Protein AF-A0AAW8NHH3-F1 (afdb_monomer)

Radius of gyration: 19.96 Å; Cα contacts (8 Å, |Δi|>4): 128; chains: 1; bounding box: 57×42×46 Å

pLDDT: mean 80.25, std 12.27, range [43.03, 93.19]

Mean predicted aligned error: 12.23 Å

Sequence (163 aa):
MEELDELEPAIERELQDLIQDQGLTPSRVEKYAPKLWRAYPQQTSRGLCDVVRAAIEDLPDDKYTRSLKFALNIGNMPRHSGLTDRRAFFNAAEGANVSEDTIRRWERRAMLPLARALVRRAAQPPAVISAHVESVDERIERLNTLIQKAAAELEELKRLSQS

Foldseek 3Di:
DVVLVVLLVQQLQLLVVQLVVQAQDLVSCVVRPVSLCVLPVPAHSVRSSVLLLVLLVPDDPDLLSVLQCLSRVHDPHPRDDDPVVSQVVVCVVVVDNDDPVNSVVSPSVVSSSSSVSSSVVSPDPPPDPPPCPCPPVNVVVVVVVVVVVVVVVVVVVVVVVVD

Secondary structure (DSSP, 8-state):
-HHHHHHHHHHHHHHHHHHHTTS--HHHHHHH-HHHHHH-TT--HHHHHHHHHHHHHTS--SHHHHHHHHHHT-SSPPPPS-HHHHHHHHHHHHSS---HHHHHHHHHHHHHHHHHHHHHHHTS-----------HHHHHHHHHHHHHHHHHHHHHHHHHTT-

Structure (mmCIF, N/CA/C/O backbone):
data_AF-A0AAW8NHH3-F1
#
_entry.id   AF-A0AAW8NHH3-F1
#
loop_
_atom_site.group_PDB
_atom_site.id
_atom_site.type_symbol
_atom_site.label_atom_id
_atom_site.label_alt_id
_atom_site.label_comp_id
_atom_site.label_asym_id
_atom_site.label_entity_id
_atom_site.label_seq_id
_atom_site.pdbx_PDB_ins_code
_atom_site.Cartn_x
_atom_site.Cartn_y
_atom_site.Cartn_z
_atom_site.occupancy
_atom_site.B_iso_or_equiv
_atom_site.auth_seq_id
_atom_site.auth_comp_id
_atom_site.auth_asym_id
_atom_site.auth_atom_id
_atom_site.pdbx_PDB_model_num
ATOM 1 N N . MET A 1 1 ? -25.376 7.450 -2.947 1.00 47.91 1 MET A N 1
ATOM 2 C CA . MET A 1 1 ? -24.388 6.951 -3.930 1.00 47.91 1 MET A CA 1
ATOM 3 C C . MET A 1 1 ? -23.443 8.070 -4.381 1.00 47.91 1 MET A C 1
ATOM 5 O O . MET A 1 1 ? -22.295 7.758 -4.639 1.00 47.91 1 MET A O 1
ATOM 9 N N . GLU A 1 2 ? -23.866 9.346 -4.351 1.00 51.19 2 GLU A N 1
ATOM 10 C CA . GLU A 1 2 ? -23.046 10.530 -4.705 1.00 51.19 2 GLU A CA 1
ATOM 11 C C . GLU A 1 2 ? -21.779 10.769 -3.855 1.00 51.19 2 GLU A C 1
ATOM 13 O O . GLU A 1 2 ? -20.821 11.331 -4.366 1.00 51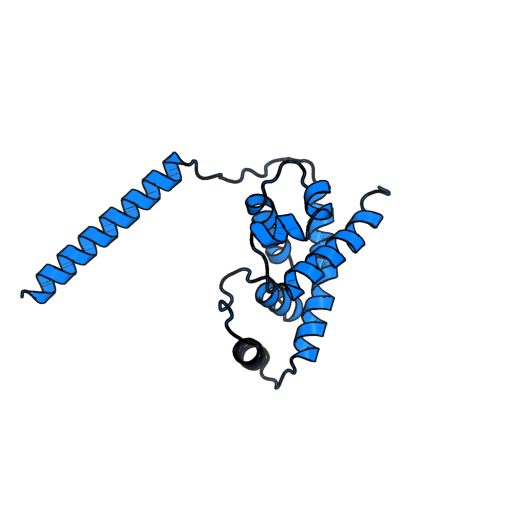.19 2 GLU A O 1
ATOM 18 N N . GLU A 1 3 ? -21.697 10.307 -2.600 1.00 58.16 3 GLU A N 1
ATOM 19 C CA . GLU A 1 3 ? -20.485 10.533 -1.784 1.00 58.16 3 GLU A CA 1
ATOM 20 C C . GLU A 1 3 ? -19.277 9.656 -2.177 1.00 58.16 3 GLU A C 1
ATOM 22 O O . GLU A 1 3 ? -18.149 10.003 -1.837 1.00 58.16 3 GLU A O 1
ATOM 27 N N . LEU A 1 4 ? -19.475 8.529 -2.879 1.00 57.66 4 LEU A N 1
ATOM 28 C CA . LEU A 1 4 ? -18.380 7.607 -3.237 1.00 57.66 4 LEU A CA 1
ATOM 29 C C . LEU A 1 4 ? -17.586 8.097 -4.458 1.00 57.66 4 LEU A C 1
ATOM 31 O O . LEU A 1 4 ? -16.362 7.950 -4.484 1.00 57.66 4 LEU A O 1
ATOM 35 N N . ASP A 1 5 ? -18.267 8.731 -5.416 1.00 64.56 5 ASP A N 1
ATOM 36 C CA . ASP A 1 5 ? -17.661 9.251 -6.650 1.00 64.56 5 ASP A CA 1
ATOM 37 C C . ASP A 1 5 ? -16.741 10.455 -6.379 1.00 64.56 5 ASP A C 1
ATOM 39 O O . ASP A 1 5 ? -15.758 10.669 -7.089 1.00 64.56 5 ASP A O 1
ATOM 43 N N . GLU A 1 6 ? -16.998 11.211 -5.307 1.00 74.62 6 GLU A N 1
ATOM 44 C CA . GLU A 1 6 ? -16.119 12.297 -4.853 1.00 74.62 6 GLU A CA 1
ATOM 45 C C . GLU A 1 6 ? -14.944 11.800 -3.995 1.00 74.62 6 GLU A C 1
ATOM 47 O O . GLU A 1 6 ? -13.895 12.451 -3.923 1.00 74.62 6 GLU A O 1
ATOM 52 N N . LEU A 1 7 ? -15.099 10.646 -3.338 1.00 78.62 7 LEU A N 1
ATOM 53 C CA . LEU A 1 7 ? -14.106 10.099 -2.415 1.00 78.62 7 LEU A CA 1
ATOM 54 C C . LEU A 1 7 ? -12.938 9.430 -3.152 1.00 78.62 7 LEU A C 1
ATOM 56 O O . LEU A 1 7 ? -11.789 9.590 -2.743 1.00 78.62 7 LEU A O 1
ATOM 60 N N . GLU A 1 8 ? -13.217 8.714 -4.244 1.00 85.44 8 GLU A N 1
ATOM 61 C CA . GLU A 1 8 ? -12.216 8.027 -5.076 1.00 85.44 8 GLU A CA 1
ATOM 62 C C . GLU A 1 8 ? -11.082 8.954 -5.557 1.00 85.44 8 GLU A C 1
ATOM 64 O O . GLU A 1 8 ? -9.926 8.693 -5.205 1.00 85.44 8 GLU A O 1
ATOM 69 N N . PRO A 1 9 ? -11.354 10.068 -6.270 1.00 84.56 9 PRO A N 1
ATOM 70 C CA . PRO A 1 9 ? -10.303 10.966 -6.758 1.00 84.56 9 PRO A CA 1
ATOM 71 C C . PRO A 1 9 ? -9.598 11.742 -5.636 1.00 84.56 9 PRO A C 1
ATOM 73 O O . PRO A 1 9 ? -8.553 12.361 -5.860 1.00 84.56 9 PRO A O 1
ATOM 76 N N . ALA A 1 10 ? -10.180 11.787 -4.437 1.00 85.62 10 ALA A N 1
ATOM 77 C CA . ALA A 1 10 ? -9.548 12.387 -3.271 1.00 85.62 10 ALA A CA 1
ATOM 78 C C . ALA A 1 10 ? -8.570 11.400 -2.613 1.00 85.62 10 ALA A C 1
ATOM 80 O O . ALA A 1 10 ? -7.415 11.752 -2.394 1.00 85.62 10 ALA A O 1
ATOM 81 N N . ILE A 1 11 ? -8.994 10.150 -2.396 1.00 84.69 11 ILE A N 1
ATOM 82 C CA . ILE A 1 11 ? -8.142 9.069 -1.877 1.00 84.69 11 ILE A CA 1
ATOM 83 C C . ILE A 1 11 ? -6.979 8.781 -2.833 1.00 84.69 11 ILE A C 1
ATOM 85 O O . ILE A 1 11 ? -5.857 8.572 -2.381 1.00 84.69 11 ILE A O 1
ATOM 89 N N . GLU A 1 12 ? -7.208 8.811 -4.149 1.00 86.94 12 GLU A N 1
ATOM 90 C CA . GLU A 1 12 ? -6.141 8.646 -5.143 1.00 86.94 12 GLU A CA 1
ATOM 91 C C . GLU A 1 12 ? -5.028 9.695 -4.971 1.00 86.94 12 GLU A C 1
ATOM 93 O O . GLU A 1 12 ? -3.847 9.344 -4.954 1.00 86.94 12 GLU A O 1
ATOM 98 N N . ARG A 1 13 ? -5.398 10.969 -4.776 1.00 86.44 13 ARG A N 1
ATOM 99 C CA . ARG A 1 13 ? -4.442 12.063 -4.537 1.00 86.44 13 ARG A CA 1
ATOM 100 C C . ARG A 1 13 ? -3.670 11.882 -3.231 1.00 86.44 13 ARG A C 1
ATOM 102 O O . ARG A 1 13 ? -2.453 12.022 -3.225 1.00 86.44 13 ARG A O 1
ATOM 109 N N . GLU A 1 14 ? -4.346 11.495 -2.155 1.00 86.19 14 GLU A N 1
ATOM 110 C CA . GLU A 1 14 ? -3.703 11.236 -0.857 1.00 86.19 14 GLU A CA 1
ATOM 111 C C . GLU A 1 14 ? -2.704 10.069 -0.918 1.00 86.19 14 GLU A C 1
ATOM 113 O O . GLU A 1 14 ? -1.599 10.142 -0.376 1.00 86.19 14 GLU A O 1
ATOM 118 N N . LEU A 1 15 ? -3.051 8.995 -1.634 1.00 83.94 15 LEU A N 1
ATOM 119 C CA . LEU A 1 15 ? -2.137 7.877 -1.883 1.00 83.94 15 LEU A CA 1
ATOM 120 C C . LEU A 1 15 ? -0.921 8.307 -2.710 1.00 83.94 15 LEU A C 1
ATOM 122 O O . LEU A 1 15 ? 0.188 7.816 -2.481 1.00 83.94 15 LEU A O 1
ATOM 126 N N . GLN A 1 16 ? -1.109 9.230 -3.654 1.00 85.81 16 GLN A N 1
ATOM 127 C CA . GLN A 1 16 ? -0.015 9.789 -4.437 1.00 85.81 16 GLN A CA 1
ATOM 128 C C . GLN A 1 16 ? 0.955 10.598 -3.562 1.00 85.81 16 GLN A C 1
ATOM 130 O O . GLN A 1 16 ? 2.169 10.455 -3.729 1.00 85.81 16 GLN A O 1
ATOM 135 N N . ASP A 1 17 ? 0.447 11.393 -2.620 1.00 85.69 17 ASP A N 1
ATOM 136 C CA . ASP A 1 17 ? 1.271 12.154 -1.671 1.00 85.69 17 ASP A CA 1
ATOM 137 C C . ASP A 1 17 ? 2.070 11.214 -0.752 1.00 85.69 17 ASP A C 1
ATOM 139 O O . ASP A 1 17 ? 3.277 11.390 -0.569 1.00 85.69 17 ASP A O 1
ATOM 143 N N . LEU A 1 18 ? 1.451 10.126 -0.278 1.00 82.50 18 LEU A N 1
ATOM 144 C CA . LEU A 1 18 ? 2.132 9.092 0.514 1.00 82.50 18 LEU A CA 1
ATOM 145 C C . LEU A 1 18 ? 3.302 8.432 -0.233 1.00 82.50 18 LEU A C 1
ATOM 147 O O . LEU A 1 18 ? 4.325 8.112 0.374 1.00 82.50 18 LEU A O 1
ATOM 151 N N . ILE A 1 19 ? 3.178 8.227 -1.546 1.00 81.44 19 ILE A N 1
ATOM 152 C CA . ILE A 1 19 ? 4.262 7.681 -2.377 1.00 81.44 19 ILE A CA 1
ATOM 153 C C . ILE A 1 19 ? 5.395 8.696 -2.542 1.00 81.44 19 ILE A C 1
ATOM 155 O O . ILE A 1 19 ? 6.567 8.314 -2.487 1.00 81.44 19 ILE A O 1
ATOM 159 N N . GLN A 1 20 ? 5.071 9.980 -2.722 1.00 79.56 20 GLN A N 1
ATOM 160 C CA . GLN A 1 20 ? 6.079 11.041 -2.812 1.00 79.56 20 GLN A CA 1
ATOM 161 C C . GLN A 1 20 ? 6.885 11.154 -1.518 1.00 79.56 20 GLN A C 1
ATOM 163 O O . GLN A 1 20 ? 8.112 11.249 -1.568 1.00 79.56 20 GLN A O 1
ATOM 168 N N . ASP A 1 21 ? 6.218 11.009 -0.375 1.00 76.31 21 ASP A N 1
ATOM 169 C CA . ASP A 1 21 ? 6.857 10.979 0.936 1.00 76.31 21 ASP A CA 1
ATOM 170 C C . ASP A 1 21 ? 7.408 9.612 1.333 1.00 76.31 21 ASP A C 1
ATOM 172 O O . ASP A 1 21 ? 7.691 9.381 2.502 1.00 76.31 21 ASP A O 1
ATOM 176 N N . GLN A 1 22 ? 7.665 8.729 0.366 1.00 72.69 22 GLN A N 1
ATOM 177 C CA . GLN A 1 22 ? 8.424 7.487 0.544 1.00 72.69 22 GLN A CA 1
ATOM 178 C C . GLN A 1 22 ? 7.704 6.406 1.364 1.00 72.69 22 GLN A C 1
ATOM 180 O O . GLN A 1 22 ? 8.338 5.660 2.119 1.00 72.69 22 GLN A O 1
ATOM 185 N N . GLY A 1 23 ? 6.384 6.309 1.236 1.00 79.31 23 GLY A N 1
ATOM 186 C CA . GLY A 1 23 ? 5.630 5.107 1.579 1.00 79.31 23 GLY A CA 1
ATOM 187 C C . GLY A 1 23 ? 4.780 5.194 2.843 1.00 79.31 23 GLY A C 1
ATOM 188 O O . GLY A 1 23 ? 4.689 6.225 3.513 1.00 79.31 23 GLY A O 1
ATOM 189 N N . LEU A 1 24 ? 4.140 4.070 3.163 1.00 82.56 24 LEU A N 1
ATOM 190 C CA . LEU A 1 24 ? 3.032 3.977 4.107 1.00 82.56 24 LEU A CA 1
ATOM 191 C C . LEU A 1 24 ? 3.519 3.754 5.550 1.00 82.56 24 LEU A C 1
ATOM 193 O O . LEU A 1 24 ? 3.951 2.660 5.921 1.00 82.56 24 LEU A O 1
ATOM 197 N N . THR A 1 25 ? 3.410 4.782 6.394 1.00 81.31 25 THR A N 1
ATOM 198 C CA . THR A 1 25 ? 3.660 4.694 7.844 1.00 81.31 25 THR A CA 1
ATOM 199 C C . THR A 1 25 ? 2.548 5.395 8.628 1.00 81.31 25 THR A C 1
ATOM 201 O O . THR A 1 25 ? 1.955 6.335 8.099 1.00 81.31 25 THR A O 1
ATOM 204 N N . PRO A 1 26 ? 2.272 5.002 9.891 1.00 80.31 26 PRO A N 1
ATOM 205 C CA . PRO A 1 26 ? 1.214 5.626 10.690 1.00 80.31 26 PRO A CA 1
ATOM 206 C C . PRO A 1 26 ? 1.308 7.160 10.740 1.00 80.31 26 PRO A C 1
ATOM 208 O O . PRO A 1 26 ? 0.329 7.840 10.460 1.00 80.31 26 PRO A O 1
ATOM 211 N N . SER A 1 27 ? 2.506 7.705 10.975 1.00 83.00 27 SER A N 1
ATOM 212 C CA . SER A 1 27 ? 2.733 9.156 11.046 1.00 83.00 27 SER A CA 1
ATOM 213 C C . SER A 1 27 ? 2.506 9.883 9.716 1.00 83.00 27 SER A C 1
ATOM 215 O O . SER A 1 27 ? 2.128 11.050 9.706 1.00 83.00 27 SER A O 1
ATOM 217 N N . ARG A 1 28 ? 2.740 9.223 8.574 1.00 82.88 28 ARG A N 1
ATOM 218 C CA . ARG A 1 28 ? 2.491 9.818 7.250 1.00 82.88 28 AR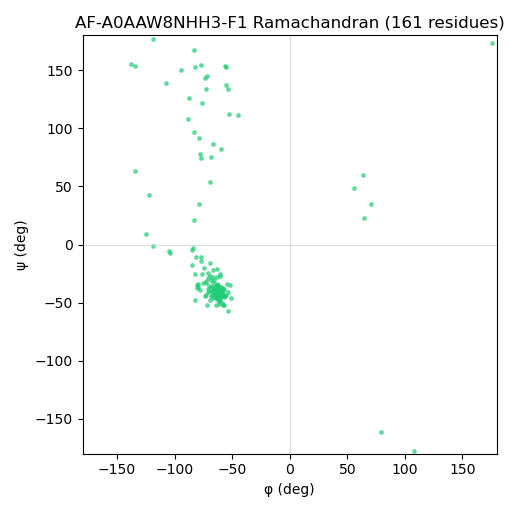G A CA 1
ATOM 219 C C . ARG A 1 28 ? 1.020 9.736 6.866 1.00 82.88 28 ARG A C 1
ATOM 221 O O . ARG A 1 28 ? 0.493 10.692 6.313 1.00 82.88 28 ARG A O 1
ATOM 228 N N . VAL A 1 29 ? 0.350 8.636 7.206 1.00 84.31 29 VAL A N 1
ATOM 229 C CA . VAL A 1 29 ? -1.096 8.479 6.988 1.00 84.31 29 VAL A CA 1
ATOM 230 C C . VAL A 1 29 ? -1.884 9.544 7.750 1.00 84.31 29 VAL A C 1
ATOM 232 O O . VAL A 1 29 ? -2.807 10.126 7.194 1.00 84.31 29 VAL A O 1
ATOM 235 N N . GLU A 1 30 ? -1.488 9.876 8.979 1.00 82.31 30 GLU A N 1
ATOM 236 C CA . GLU A 1 30 ? -2.087 10.990 9.734 1.00 82.31 30 GLU A CA 1
ATOM 237 C C . GLU A 1 30 ? -1.953 12.337 9.018 1.00 82.31 30 GLU A C 1
ATOM 239 O O . GLU A 1 30 ? -2.881 13.142 9.030 1.00 82.31 30 GLU A O 1
ATOM 244 N N . LYS A 1 31 ? -0.803 12.581 8.385 1.00 82.62 31 LYS A N 1
ATOM 245 C CA . LYS A 1 31 ? -0.497 13.861 7.745 1.00 82.62 31 LYS A CA 1
ATOM 246 C C . LYS A 1 31 ? -1.152 14.020 6.370 1.00 82.62 31 LYS A C 1
ATOM 248 O O . LYS A 1 31 ? -1.556 15.127 6.028 1.00 82.62 31 LYS A O 1
ATOM 253 N N . TYR A 1 32 ? -1.238 12.942 5.592 1.00 79.25 32 TYR A N 1
ATOM 254 C CA . TYR A 1 32 ? -1.573 13.008 4.164 1.00 79.25 32 TYR A CA 1
ATOM 255 C C . TYR A 1 32 ? -2.851 12.281 3.771 1.00 79.25 32 TYR A C 1
ATOM 257 O O . TYR A 1 32 ? -3.206 12.318 2.601 1.00 79.25 32 TYR A O 1
ATOM 265 N N . ALA A 1 33 ? -3.543 11.632 4.712 1.00 80.56 33 ALA A N 1
ATOM 266 C CA . ALA A 1 33 ? -4.704 10.805 4.397 1.00 80.56 33 ALA A CA 1
ATOM 267 C C . ALA A 1 33 ? -6.024 11.212 5.108 1.00 80.56 33 ALA A C 1
ATOM 269 O O . ALA A 1 33 ? -6.740 10.343 5.621 1.00 80.56 33 ALA A O 1
ATOM 270 N N . PRO A 1 34 ? -6.385 12.511 5.212 1.00 82.56 34 PRO A N 1
ATOM 271 C CA . PRO A 1 34 ? -7.598 12.930 5.923 1.00 82.56 34 PRO A CA 1
ATOM 272 C C . PRO A 1 34 ? -8.910 12.414 5.298 1.00 82.56 34 PRO A C 1
ATOM 274 O O . PRO A 1 34 ? -9.899 12.226 6.012 1.00 82.56 34 PRO A O 1
ATOM 277 N N . LYS A 1 35 ? -8.967 12.159 3.988 1.00 83.31 35 LYS A N 1
ATOM 278 C CA . LYS A 1 35 ? -10.149 11.585 3.320 1.00 83.31 35 LYS A CA 1
ATOM 279 C C . LYS A 1 35 ? -10.225 10.081 3.521 1.00 83.31 35 LYS A C 1
ATOM 281 O O . LYS A 1 35 ? -11.325 9.568 3.718 1.00 83.31 35 LYS A O 1
ATOM 286 N N . LEU A 1 36 ? -9.083 9.402 3.578 1.00 79.50 36 LEU A N 1
ATOM 287 C CA . LEU A 1 36 ? -8.990 8.031 4.085 1.00 79.50 36 LEU A CA 1
ATOM 288 C C . LEU A 1 36 ? -9.564 7.920 5.509 1.00 79.50 36 LEU A C 1
ATOM 290 O O . LEU A 1 36 ? -10.371 7.034 5.774 1.00 79.50 36 LEU A O 1
ATOM 294 N N . TRP A 1 37 ? -9.259 8.869 6.396 1.00 80.69 37 TRP A N 1
ATOM 295 C CA . TRP A 1 37 ? -9.872 8.938 7.730 1.00 80.69 37 TRP A CA 1
ATOM 296 C C . TRP A 1 37 ? -11.388 9.147 7.696 1.00 80.69 37 TRP A C 1
ATOM 298 O O . TRP A 1 37 ? -12.113 8.497 8.446 1.00 80.69 37 TRP A O 1
ATOM 308 N N . ARG A 1 38 ? -11.892 10.008 6.804 1.00 81.25 38 ARG A N 1
ATOM 309 C CA . ARG A 1 38 ? -13.343 10.187 6.622 1.00 81.25 38 ARG A CA 1
ATOM 310 C C . ARG A 1 38 ? -14.024 8.904 6.130 1.00 81.25 38 ARG A C 1
ATOM 312 O O . ARG A 1 38 ? -15.160 8.651 6.517 1.00 81.25 38 ARG A O 1
ATOM 319 N N . ALA A 1 39 ? -13.344 8.113 5.301 1.00 78.38 39 ALA A N 1
ATOM 320 C CA . ALA A 1 39 ? -13.839 6.828 4.806 1.00 78.38 39 ALA A CA 1
ATOM 321 C C . ALA A 1 39 ? -13.877 5.743 5.899 1.00 78.38 39 ALA A C 1
ATOM 323 O O . ALA A 1 39 ? -14.701 4.834 5.843 1.00 78.38 39 ALA A O 1
ATOM 324 N N . TYR A 1 40 ? -12.988 5.840 6.891 1.00 81.56 40 TYR A N 1
ATOM 325 C CA . TYR A 1 40 ? -12.807 4.847 7.950 1.00 81.56 40 TYR A CA 1
ATOM 326 C C . TYR A 1 40 ? -12.704 5.504 9.340 1.00 81.56 40 TYR A C 1
ATOM 328 O O . TYR A 1 40 ? -11.672 5.377 10.007 1.00 81.56 40 TYR A O 1
ATOM 336 N N . PRO A 1 41 ? -13.761 6.183 9.819 1.00 78.38 41 PRO A N 1
ATOM 337 C CA . PRO A 1 41 ? -13.699 6.985 11.044 1.00 78.38 41 PRO A CA 1
ATOM 338 C C . PRO A 1 41 ? -13.407 6.164 12.312 1.00 78.38 41 PRO A C 1
ATOM 340 O O . PRO A 1 41 ? -12.928 6.706 13.302 1.00 78.38 41 PRO A O 1
ATOM 343 N N . GLN A 1 42 ? -13.669 4.855 12.285 1.00 79.06 42 GLN A N 1
ATOM 344 C CA . GLN A 1 42 ? -13.414 3.921 13.384 1.00 79.06 42 GLN A CA 1
ATOM 345 C C . GLN A 1 42 ? -11.980 3.362 13.442 1.00 79.06 42 GLN A C 1
ATOM 347 O O . GLN A 1 42 ? -11.668 2.593 14.350 1.00 79.06 42 GLN A O 1
ATOM 352 N N . GLN A 1 43 ? -11.116 3.672 12.472 1.00 79.31 43 GLN A N 1
ATOM 353 C CA . GLN A 1 43 ? -9.778 3.079 12.387 1.00 79.31 43 GLN A CA 1
ATOM 354 C C . GLN A 1 43 ? -8.717 3.950 13.061 1.00 79.31 43 GLN A C 1
ATOM 356 O O . GLN A 1 43 ? -8.817 5.165 13.075 1.00 79.31 43 GLN A O 1
ATOM 361 N N . THR A 1 44 ? -7.663 3.331 13.600 1.00 84.50 44 THR A N 1
ATOM 362 C CA . THR A 1 44 ? -6.448 4.059 14.017 1.00 84.50 44 THR A CA 1
ATOM 3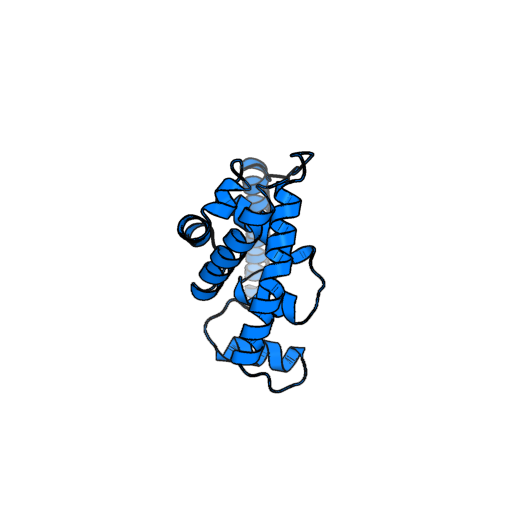63 C C . THR A 1 44 ? -5.527 4.284 12.817 1.00 84.50 44 THR A C 1
ATOM 365 O O . THR A 1 44 ? -5.652 3.596 11.807 1.00 84.50 44 THR A O 1
ATOM 368 N N . SER A 1 45 ? -4.512 5.143 12.932 1.00 82.19 45 SER A N 1
ATOM 369 C CA . SER A 1 45 ? -3.493 5.343 11.883 1.00 82.19 45 SER A CA 1
ATOM 370 C C . SER A 1 45 ? -2.811 4.039 11.458 1.00 82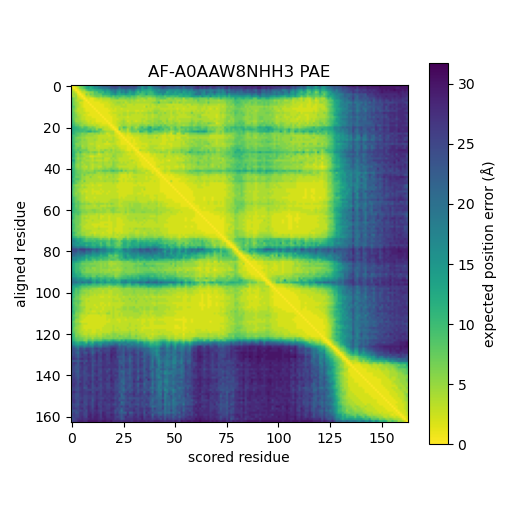.19 45 SER A C 1
ATOM 372 O O . SER A 1 45 ? -2.480 3.847 10.291 1.00 82.19 45 SER A O 1
ATOM 374 N N . ARG A 1 46 ? -2.620 3.105 12.402 1.00 81.25 46 ARG A N 1
ATOM 375 C CA . ARG A 1 46 ? -2.117 1.757 12.105 1.00 81.25 46 ARG A CA 1
ATOM 376 C C . ARG A 1 46 ? -3.177 0.898 11.412 1.00 81.25 46 ARG A C 1
ATOM 378 O O . ARG A 1 46 ? -2.845 0.262 10.420 1.00 81.25 46 ARG A O 1
ATOM 385 N N . GLY A 1 47 ? -4.425 0.942 11.879 1.00 81.94 47 GLY A N 1
ATOM 386 C CA . GLY A 1 47 ? -5.548 0.254 11.234 1.00 81.94 47 GLY A CA 1
ATOM 387 C C . GLY A 1 47 ? -5.770 0.711 9.789 1.00 81.94 47 GLY A C 1
ATOM 388 O O . GLY A 1 47 ? -5.977 -0.116 8.911 1.00 81.94 47 GLY A O 1
ATOM 389 N N . LEU A 1 48 ? -5.611 2.004 9.499 1.00 83.19 48 LEU A N 1
ATOM 390 C CA . LEU A 1 48 ? -5.642 2.540 8.135 1.00 83.19 48 LEU A CA 1
ATOM 391 C C . LEU A 1 48 ? -4.513 1.985 7.264 1.00 83.19 48 LEU A C 1
ATOM 393 O O . LEU A 1 48 ? -4.756 1.620 6.114 1.00 83.19 48 LEU A O 1
ATOM 397 N N . CYS A 1 49 ? -3.293 1.864 7.801 1.00 85.31 49 CYS A N 1
ATOM 398 C CA . CYS A 1 49 ? -2.214 1.185 7.083 1.00 85.31 49 CYS A CA 1
ATOM 399 C C . CYS A 1 49 ? -2.602 -0.261 6.741 1.00 85.31 49 CYS A C 1
ATOM 401 O O . CYS A 1 49 ? -2.341 -0.710 5.629 1.00 85.31 49 CYS A O 1
ATOM 403 N N . ASP A 1 50 ? -3.228 -0.984 7.670 1.00 85.31 50 ASP A N 1
ATOM 404 C CA . ASP A 1 50 ? -3.654 -2.370 7.457 1.00 85.31 50 ASP A CA 1
ATOM 405 C C . ASP A 1 50 ? -4.795 -2.477 6.440 1.00 85.31 50 ASP A C 1
ATOM 407 O O . ASP A 1 50 ? -4.786 -3.371 5.598 1.00 85.31 50 ASP A O 1
ATOM 411 N N . VAL A 1 51 ? -5.721 -1.517 6.431 1.00 87.25 51 VAL A N 1
ATOM 412 C CA . VAL A 1 51 ? -6.774 -1.409 5.414 1.00 87.25 51 VAL A CA 1
ATOM 413 C C . VAL A 1 51 ? -6.176 -1.206 4.020 1.00 87.25 51 VAL A C 1
ATOM 415 O O . VAL A 1 51 ? -6.568 -1.909 3.087 1.00 87.25 51 VAL A O 1
ATOM 418 N N . VAL A 1 52 ? -5.197 -0.304 3.877 1.00 88.19 52 VAL A N 1
ATOM 419 C CA . VAL A 1 52 ? -4.483 -0.076 2.608 1.00 88.19 52 VAL A CA 1
ATOM 420 C C . VAL A 1 52 ? -3.688 -1.312 2.188 1.00 88.19 52 VAL A C 1
ATOM 422 O O . VAL A 1 52 ? -3.752 -1.700 1.022 1.00 88.19 52 VAL A O 1
ATOM 425 N N . ARG A 1 53 ? -3.000 -1.980 3.125 1.00 89.50 53 ARG A N 1
ATOM 426 C CA . ARG A 1 53 ? -2.293 -3.249 2.869 1.00 89.50 53 ARG A CA 1
ATOM 427 C C . ARG A 1 53 ? -3.239 -4.326 2.377 1.00 89.50 53 ARG A C 1
ATOM 429 O O . ARG A 1 53 ? -3.001 -4.928 1.343 1.00 89.50 53 ARG A O 1
ATOM 436 N N . ALA A 1 54 ? -4.340 -4.540 3.078 1.00 87.12 54 ALA A N 1
ATOM 437 C CA . ALA A 1 54 ? -5.304 -5.527 2.649 1.00 87.12 54 ALA A CA 1
ATOM 438 C C . ALA A 1 54 ? -5.898 -5.137 1.279 1.00 87.12 54 ALA A C 1
ATOM 440 O O . ALA A 1 54 ? -6.187 -6.022 0.487 1.00 87.12 54 ALA A O 1
ATOM 441 N N . ALA A 1 55 ? -6.084 -3.844 0.978 1.00 89.88 55 ALA A N 1
ATOM 442 C CA . ALA A 1 55 ? -6.741 -3.415 -0.260 1.00 89.88 55 ALA A CA 1
ATOM 443 C C . ALA A 1 55 ? -5.839 -3.631 -1.473 1.00 89.88 55 ALA A C 1
ATOM 445 O O . ALA A 1 55 ? -6.334 -3.950 -2.549 1.00 89.88 55 ALA A O 1
ATOM 446 N N . ILE A 1 56 ? -4.523 -3.495 -1.290 1.00 89.75 56 ILE A N 1
ATOM 447 C CA . ILE A 1 56 ? -3.546 -3.797 -2.334 1.00 89.75 56 ILE A CA 1
ATOM 448 C C . ILE A 1 56 ? -3.327 -5.306 -2.518 1.00 89.75 56 ILE A C 1
ATOM 450 O O . ILE A 1 56 ? -2.950 -5.718 -3.610 1.00 89.75 56 ILE A O 1
ATOM 454 N N . GLU A 1 57 ? -3.561 -6.131 -1.490 1.00 88.06 57 GLU A N 1
ATOM 455 C CA . GLU A 1 57 ? -3.522 -7.599 -1.615 1.00 88.06 57 GLU A CA 1
ATOM 456 C C . GLU A 1 57 ? -4.704 -8.162 -2.423 1.00 88.06 57 GLU A C 1
ATOM 458 O O . GLU A 1 57 ? -4.559 -9.206 -3.048 1.00 88.06 57 GLU A O 1
ATOM 463 N N . ASP A 1 58 ? -5.833 -7.450 -2.494 1.00 87.06 58 ASP A N 1
ATOM 464 C CA . ASP A 1 58 ? -6.971 -7.828 -3.352 1.00 87.06 58 ASP A CA 1
ATOM 465 C C . ASP A 1 58 ? -6.744 -7.500 -4.843 1.00 87.06 58 ASP A C 1
ATOM 467 O O . ASP A 1 58 ? -7.552 -7.877 -5.698 1.00 87.06 58 ASP A O 1
ATOM 471 N N . LEU A 1 59 ? -5.696 -6.738 -5.177 1.00 90.62 59 LEU A N 1
ATOM 472 C CA . LEU A 1 59 ? -5.395 -6.366 -6.559 1.00 90.62 59 LEU A CA 1
ATOM 473 C C . LEU A 1 59 ? -4.640 -7.495 -7.283 1.00 90.62 59 LEU A C 1
ATOM 475 O O . LEU A 1 59 ? -3.905 -8.249 -6.646 1.00 90.62 59 LEU A O 1
ATOM 479 N N . PRO A 1 60 ? -4.758 -7.599 -8.624 1.00 91.81 60 PRO A N 1
ATOM 480 C CA . PRO A 1 60 ? -3.991 -8.568 -9.402 1.00 91.81 60 PRO A CA 1
ATOM 481 C C . PRO A 1 60 ? -2.487 -8.429 -9.156 1.00 91.81 60 PRO A C 1
ATOM 483 O O . PRO A 1 60 ? -1.965 -7.311 -9.151 1.00 91.81 60 PRO A O 1
ATOM 486 N N . ASP A 1 61 ? -1.781 -9.551 -9.007 1.00 90.12 61 ASP A N 1
ATOM 487 C CA . ASP A 1 61 ? -0.321 -9.554 -8.873 1.00 90.12 61 ASP A CA 1
ATOM 488 C C . ASP A 1 61 ? 0.359 -9.354 -10.234 1.00 90.12 61 ASP A C 1
ATOM 490 O O . ASP A 1 61 ? 0.831 -10.280 -10.893 1.00 90.12 61 ASP A O 1
ATOM 494 N N . ASP A 1 62 ? 0.369 -8.107 -10.687 1.00 91.94 62 ASP A N 1
ATOM 495 C CA . ASP A 1 62 ? 1.043 -7.675 -11.900 1.00 91.94 62 ASP A CA 1
ATOM 496 C C . ASP A 1 62 ? 2.131 -6.634 -11.593 1.00 91.94 62 ASP A C 1
ATOM 498 O O . ASP A 1 62 ? 2.351 -6.210 -10.455 1.00 91.94 62 ASP A O 1
ATOM 502 N N . LYS A 1 63 ? 2.856 -6.207 -12.628 1.00 90.69 63 LYS A N 1
ATOM 503 C CA . LYS A 1 63 ? 3.911 -5.195 -12.487 1.00 90.69 63 LYS A CA 1
ATOM 504 C C . LYS A 1 63 ? 3.401 -3.849 -11.959 1.00 90.69 63 LYS A C 1
ATOM 506 O O . LYS A 1 63 ? 4.166 -3.125 -11.325 1.00 90.69 63 LYS A O 1
ATOM 511 N N . TYR A 1 64 ? 2.128 -3.514 -12.187 1.00 93.12 64 TYR A N 1
ATOM 512 C CA . TYR A 1 64 ? 1.521 -2.280 -11.696 1.00 93.12 64 TYR A CA 1
ATOM 513 C C . TYR A 1 64 ? 1.329 -2.365 -10.180 1.00 93.12 64 TYR A C 1
ATOM 515 O O . TYR A 1 64 ? 1.853 -1.523 -9.447 1.00 93.12 64 TYR A O 1
ATOM 523 N N . THR A 1 65 ? 0.697 -3.432 -9.696 1.00 91.88 65 THR A N 1
ATOM 524 C CA . THR A 1 65 ? 0.509 -3.678 -8.262 1.00 91.88 65 THR A CA 1
ATOM 525 C C . THR A 1 65 ? 1.844 -3.872 -7.543 1.00 91.88 65 THR A C 1
ATOM 527 O O . THR A 1 65 ? 2.051 -3.274 -6.489 1.00 91.88 65 THR A O 1
ATOM 530 N N . ARG A 1 66 ? 2.802 -4.613 -8.122 1.00 90.38 66 ARG A N 1
ATOM 531 C CA . ARG A 1 66 ? 4.153 -4.771 -7.549 1.00 90.38 66 ARG A CA 1
ATOM 532 C C . ARG A 1 66 ? 4.894 -3.439 -7.440 1.00 90.38 66 ARG A C 1
ATOM 534 O O . ARG A 1 66 ? 5.501 -3.178 -6.403 1.00 90.38 66 ARG A O 1
ATOM 541 N N . SER A 1 67 ? 4.796 -2.573 -8.454 1.00 90.25 67 SER A N 1
ATOM 542 C CA . SER A 1 67 ? 5.353 -1.211 -8.392 1.00 90.25 67 SER A CA 1
ATOM 543 C C . SER A 1 67 ? 4.751 -0.387 -7.259 1.00 90.25 67 SER A C 1
ATOM 545 O O . SER A 1 67 ? 5.484 0.238 -6.498 1.00 90.25 67 SER A O 1
ATOM 547 N N . LEU A 1 68 ? 3.436 -0.473 -7.065 1.00 90.56 68 LEU A N 1
ATOM 548 C CA . LEU A 1 68 ? 2.735 0.254 -6.015 1.00 90.56 68 LEU A CA 1
ATOM 549 C C . LEU A 1 68 ? 3.032 -0.298 -4.610 1.00 90.56 68 LEU A C 1
ATOM 551 O O . LEU A 1 68 ? 3.267 0.482 -3.688 1.00 90.56 68 LEU A O 1
ATOM 555 N N . LYS A 1 69 ? 3.094 -1.628 -4.446 1.00 89.94 69 LYS A N 1
ATOM 556 C CA . LYS A 1 69 ? 3.519 -2.291 -3.198 1.00 89.94 69 LYS A CA 1
ATOM 557 C C . LYS A 1 69 ? 4.935 -1.867 -2.816 1.00 89.94 69 LYS A C 1
ATOM 559 O O . LYS A 1 69 ? 5.184 -1.529 -1.660 1.00 89.94 69 LYS A O 1
ATOM 564 N N . PHE A 1 70 ? 5.840 -1.809 -3.793 1.00 87.88 70 PHE A N 1
ATOM 565 C CA . PHE A 1 70 ? 7.198 -1.309 -3.597 1.00 87.88 70 PHE A CA 1
ATOM 566 C C . PHE A 1 70 ? 7.194 0.161 -3.147 1.00 87.88 70 PHE A C 1
ATOM 568 O O . PHE A 1 70 ? 7.829 0.497 -2.148 1.00 87.88 70 PHE A O 1
ATOM 575 N N . ALA A 1 71 ? 6.440 1.027 -3.831 1.00 87.19 71 ALA A N 1
ATOM 576 C CA . ALA A 1 71 ? 6.321 2.456 -3.528 1.00 87.19 71 ALA A CA 1
ATOM 577 C C . ALA A 1 71 ? 5.806 2.733 -2.109 1.00 87.19 71 ALA A C 1
ATOM 579 O O . ALA A 1 71 ? 6.324 3.587 -1.392 1.00 87.19 71 ALA A O 1
ATOM 580 N N . LEU A 1 72 ? 4.781 1.982 -1.705 1.00 86.06 72 LEU A N 1
ATOM 581 C CA . LEU A 1 72 ? 4.131 2.110 -0.407 1.00 86.06 72 LEU A CA 1
ATOM 582 C C . LEU A 1 72 ? 4.857 1.344 0.704 1.00 86.06 72 LEU A C 1
ATOM 584 O O . LEU A 1 72 ? 4.447 1.451 1.858 1.00 86.06 72 LEU A O 1
ATOM 588 N N . ASN A 1 73 ? 5.935 0.616 0.391 1.00 84.94 73 ASN A N 1
ATOM 589 C CA . ASN A 1 73 ? 6.657 -0.245 1.330 1.00 84.94 73 ASN A CA 1
ATOM 590 C C . ASN A 1 73 ? 5.732 -1.294 1.987 1.00 84.94 73 ASN A C 1
ATOM 592 O O . ASN A 1 73 ? 5.677 -1.441 3.212 1.00 84.94 73 ASN A O 1
ATOM 596 N N . ILE A 1 74 ? 4.952 -1.988 1.156 1.00 83.50 74 ILE A N 1
ATOM 597 C CA . ILE A 1 74 ? 3.994 -3.024 1.555 1.00 83.50 74 ILE A CA 1
ATOM 598 C C . ILE A 1 74 ? 4.525 -4.409 1.169 1.00 83.50 74 ILE A C 1
ATOM 600 O O . ILE A 1 74 ? 5.037 -4.606 0.069 1.00 83.50 74 ILE A O 1
ATOM 604 N N . GLY A 1 75 ? 4.341 -5.380 2.067 1.00 76.19 75 GLY A N 1
ATOM 605 C CA . GLY A 1 75 ? 4.747 -6.771 1.870 1.00 76.19 75 GLY A CA 1
ATOM 606 C C . GLY A 1 75 ? 6.242 -6.997 2.099 1.00 76.19 75 GLY A C 1
ATOM 607 O O . GLY A 1 75 ? 6.922 -6.179 2.717 1.00 76.19 75 GLY A O 1
ATOM 608 N N . ASN A 1 76 ? 6.763 -8.107 1.573 1.00 67.56 76 ASN A N 1
ATOM 609 C CA . ASN A 1 76 ? 8.190 -8.459 1.627 1.00 67.56 76 ASN A CA 1
ATOM 610 C C . ASN A 1 76 ? 9.018 -7.701 0.573 1.00 67.56 76 ASN A C 1
ATOM 612 O O . ASN A 1 76 ? 9.959 -8.245 -0.003 1.00 67.56 76 ASN A O 1
ATOM 616 N N . MET A 1 77 ? 8.644 -6.455 0.282 1.00 71.81 77 MET A N 1
ATOM 617 C CA . MET A 1 77 ? 9.426 -5.603 -0.602 1.00 71.81 77 MET A CA 1
ATOM 618 C C . MET A 1 77 ? 10.711 -5.170 0.121 1.00 71.81 77 MET A C 1
ATOM 620 O O . MET A 1 77 ? 10.684 -4.964 1.340 1.00 71.81 77 MET A O 1
ATOM 624 N N . PRO A 1 78 ? 11.842 -5.028 -0.595 1.00 66.00 78 PRO A N 1
ATOM 625 C CA . PRO A 1 78 ? 13.061 -4.485 -0.007 1.00 66.00 78 PRO A CA 1
ATOM 626 C C . PRO A 1 78 ? 12.757 -3.134 0.651 1.00 66.00 78 PRO A C 1
ATOM 628 O O . PRO A 1 78 ? 12.076 -2.304 0.054 1.00 66.00 78 PRO A O 1
ATOM 631 N N . ARG A 1 79 ? 13.231 -2.904 1.880 1.00 61.78 79 ARG A N 1
ATOM 632 C CA . ARG A 1 79 ? 13.110 -1.588 2.525 1.00 61.78 79 ARG A CA 1
ATOM 633 C C . ARG A 1 79 ? 14.144 -0.652 1.902 1.00 61.78 79 ARG A C 1
ATOM 635 O O . ARG A 1 79 ? 15.330 -0.962 1.929 1.00 61.78 79 ARG A O 1
ATOM 642 N N . HIS A 1 80 ? 13.699 0.462 1.330 1.00 57.03 80 HIS A N 1
ATOM 643 C CA . HIS A 1 80 ? 14.550 1.291 0.465 1.00 57.03 80 HIS A CA 1
ATOM 644 C C . HIS A 1 80 ? 15.602 2.096 1.219 1.00 57.03 80 HIS A C 1
ATOM 646 O O . HIS A 1 80 ? 15.305 2.708 2.246 1.00 57.03 80 HIS A O 1
ATOM 652 N N . SER A 1 81 ? 16.776 2.224 0.593 1.00 52.44 81 SER A N 1
ATOM 653 C CA . SER A 1 81 ? 17.696 3.349 0.793 1.00 52.44 81 SER A CA 1
ATOM 654 C C . SER A 1 81 ? 18.084 4.086 -0.509 1.00 52.44 81 SER A C 1
ATOM 656 O O . SER A 1 81 ? 18.908 4.997 -0.451 1.00 52.44 81 SER A O 1
ATOM 658 N N . GLY A 1 82 ? 17.461 3.817 -1.675 1.00 62.78 82 GLY A N 1
ATOM 659 C CA . GLY A 1 82 ? 17.696 4.643 -2.875 1.00 62.78 82 GLY A CA 1
ATOM 660 C C . GLY A 1 82 ? 17.026 4.225 -4.197 1.00 62.78 82 GLY A C 1
ATOM 661 O O . GLY A 1 82 ? 16.424 3.162 -4.326 1.00 62.78 82 GLY A O 1
ATOM 662 N N . LEU A 1 83 ? 17.164 5.084 -5.223 1.00 62.25 83 LEU A N 1
ATOM 663 C CA . LEU A 1 83 ? 16.638 4.900 -6.596 1.00 62.25 83 LEU A CA 1
ATOM 664 C C . LEU A 1 83 ? 17.301 3.746 -7.374 1.00 62.25 83 LEU A C 1
ATOM 666 O O . LEU A 1 83 ? 16.755 3.250 -8.363 1.00 62.25 83 LEU A O 1
ATOM 670 N N . THR A 1 84 ? 18.510 3.347 -6.980 1.00 68.69 84 THR A N 1
ATOM 671 C CA . THR A 1 84 ? 19.261 2.268 -7.637 1.00 68.69 84 THR A CA 1
ATOM 672 C C . THR A 1 84 ? 18.665 0.904 -7.305 1.00 68.69 84 THR A C 1
ATOM 674 O O . THR A 1 84 ? 18.416 0.124 -8.224 1.00 68.69 84 THR A O 1
ATOM 677 N N . ASP A 1 85 ? 18.321 0.666 -6.038 1.00 76.31 85 ASP A N 1
ATOM 678 C CA . ASP A 1 85 ? 17.730 -0.599 -5.573 1.00 76.31 85 ASP A CA 1
ATOM 679 C C . ASP A 1 85 ? 16.365 -0.854 -6.214 1.00 76.31 85 ASP A C 1
ATOM 681 O O . ASP A 1 85 ? 16.037 -1.966 -6.623 1.00 76.31 85 ASP A O 1
ATOM 685 N N . ARG A 1 86 ? 15.595 0.221 -6.391 1.00 81.19 86 ARG A N 1
ATOM 686 C CA . ARG A 1 86 ? 14.292 0.204 -7.053 1.00 81.19 86 ARG A CA 1
ATOM 687 C C . ARG A 1 86 ? 14.362 -0.247 -8.505 1.00 81.19 86 ARG A C 1
ATOM 689 O O . ARG A 1 86 ? 13.637 -1.154 -8.901 1.00 81.19 86 ARG A O 1
ATOM 696 N N . ARG A 1 87 ? 15.248 0.346 -9.307 1.00 84.38 87 ARG A N 1
ATOM 697 C CA . ARG A 1 87 ? 15.422 -0.075 -10.708 1.00 84.38 87 ARG A CA 1
ATOM 698 C C . ARG A 1 87 ? 15.992 -1.484 -10.804 1.00 84.38 87 ARG A C 1
ATOM 700 O O . ARG A 1 87 ? 15.526 -2.254 -11.633 1.00 84.38 87 ARG A O 1
ATOM 707 N N . ALA A 1 88 ? 16.950 -1.836 -9.945 1.00 83.50 88 ALA A N 1
ATOM 708 C CA . ALA A 1 88 ? 17.513 -3.183 -9.909 1.00 83.50 88 ALA A CA 1
ATOM 709 C C . ALA A 1 88 ? 16.429 -4.243 -9.647 1.00 83.50 88 ALA A C 1
ATOM 711 O O . ALA A 1 88 ? 16.372 -5.241 -10.363 1.00 83.50 88 ALA A O 1
ATOM 712 N N . PHE A 1 89 ? 15.525 -3.981 -8.697 1.00 85.50 89 PHE A N 1
ATOM 713 C CA . PHE A 1 89 ? 14.394 -4.856 -8.394 1.00 85.50 89 PHE A CA 1
ATOM 714 C C . PHE A 1 89 ? 13.494 -5.091 -9.617 1.00 85.50 89 PHE A C 1
ATOM 716 O O . PHE A 1 89 ? 13.248 -6.238 -9.989 1.00 85.50 89 PHE A O 1
ATOM 723 N N . PHE A 1 90 ? 13.039 -4.026 -10.288 1.00 87.56 90 PHE A N 1
ATOM 724 C CA . PHE A 1 90 ? 12.141 -4.174 -11.442 1.00 87.56 90 PHE A CA 1
ATOM 725 C C . PHE A 1 90 ? 12.842 -4.703 -12.693 1.00 87.56 90 PHE A C 1
ATOM 727 O O . PHE A 1 90 ? 12.230 -5.448 -13.452 1.00 87.56 90 PHE A O 1
ATOM 734 N N . ASN A 1 91 ? 14.124 -4.397 -12.889 1.00 85.81 91 ASN A N 1
ATOM 735 C CA . ASN A 1 91 ? 14.893 -4.958 -13.998 1.00 85.81 91 ASN A CA 1
ATOM 736 C C . ASN A 1 91 ? 15.069 -6.473 -13.850 1.00 85.81 91 ASN A C 1
ATOM 738 O O . ASN A 1 91 ? 14.946 -7.201 -14.834 1.00 85.81 91 ASN A O 1
ATOM 742 N N . ALA A 1 92 ? 15.311 -6.950 -12.624 1.00 84.44 92 ALA A N 1
ATOM 743 C CA . ALA A 1 92 ? 15.387 -8.378 -12.331 1.00 84.44 92 ALA A CA 1
ATOM 744 C C . ALA A 1 92 ? 14.024 -9.069 -12.484 1.00 84.44 92 ALA A C 1
ATOM 746 O O . ALA A 1 92 ? 13.954 -10.171 -13.019 1.00 84.44 92 ALA A O 1
ATOM 747 N N . ALA A 1 93 ? 12.944 -8.417 -12.044 1.00 82.69 93 ALA A N 1
ATOM 748 C CA . ALA A 1 93 ? 11.607 -9.000 -12.073 1.00 82.69 93 ALA A CA 1
ATOM 749 C C . ALA A 1 93 ? 10.969 -9.025 -13.475 1.00 82.69 93 ALA A C 1
ATOM 751 O O . ALA A 1 93 ? 10.209 -9.939 -13.779 1.00 82.69 93 ALA A O 1
ATOM 752 N N . GLU A 1 94 ? 11.259 -8.035 -14.325 1.00 82.88 94 GLU A N 1
ATOM 753 C CA . GLU A 1 94 ? 10.622 -7.881 -15.643 1.00 82.88 94 GLU A CA 1
ATOM 754 C C . GLU A 1 94 ? 11.525 -8.297 -16.816 1.00 82.88 94 GLU A C 1
ATOM 756 O O . GLU A 1 94 ? 11.069 -8.320 -17.958 1.00 82.88 94 GLU A O 1
ATOM 761 N N . GLY A 1 95 ? 12.805 -8.604 -16.569 1.00 75.62 95 GLY A N 1
ATOM 762 C CA . GLY A 1 95 ? 13.750 -9.019 -17.613 1.00 75.62 95 GLY A CA 1
ATOM 763 C C . GLY A 1 95 ? 14.050 -7.933 -18.656 1.00 75.62 95 GLY A C 1
ATOM 764 O O . GLY A 1 95 ? 14.445 -8.243 -19.778 1.00 75.62 95 GLY A O 1
ATOM 765 N N . ALA A 1 96 ? 13.846 -6.660 -18.307 1.00 77.06 96 ALA A N 1
ATOM 766 C CA . ALA A 1 96 ? 14.008 -5.513 -19.195 1.00 77.06 96 ALA A CA 1
ATOM 767 C C . ALA A 1 96 ? 14.716 -4.358 -18.477 1.00 77.06 96 ALA A C 1
ATOM 769 O O . ALA A 1 96 ? 14.650 -4.241 -17.258 1.00 77.06 96 ALA A O 1
ATOM 770 N N . ASN A 1 97 ? 15.373 -3.472 -19.231 1.00 83.81 97 ASN A N 1
ATOM 771 C CA . ASN A 1 97 ? 15.929 -2.241 -18.670 1.00 83.81 97 ASN A CA 1
ATOM 772 C C . ASN A 1 97 ? 14.811 -1.199 -18.494 1.00 83.81 97 ASN A C 1
ATOM 774 O O . ASN A 1 97 ? 14.483 -0.452 -19.418 1.00 83.81 97 ASN A O 1
ATOM 778 N N . VAL A 1 98 ? 14.194 -1.189 -17.318 1.00 86.19 98 VAL A N 1
ATOM 779 C CA . VAL A 1 98 ? 13.076 -0.322 -16.956 1.00 86.19 98 VAL A CA 1
ATOM 780 C C . VAL A 1 98 ? 13.604 1.007 -16.410 1.00 86.19 98 VAL A C 1
ATOM 782 O O . VAL A 1 98 ? 14.397 1.061 -15.468 1.00 86.19 98 VAL A O 1
ATOM 785 N N . SER A 1 99 ? 13.142 2.116 -16.991 1.00 89.19 99 SER A N 1
ATOM 786 C CA . SER A 1 99 ? 13.445 3.452 -16.474 1.00 89.19 99 SER A CA 1
ATOM 787 C C . SER A 1 99 ? 12.608 3.785 -15.236 1.00 89.19 99 SER A C 1
ATOM 789 O O . SER A 1 99 ? 11.484 3.310 -15.077 1.00 89.19 99 SER A O 1
ATOM 791 N N . GLU A 1 100 ? 13.116 4.677 -14.386 1.00 87.31 100 GLU A N 1
ATOM 792 C CA . GLU A 1 100 ? 12.379 5.164 -13.210 1.00 87.31 100 GLU A CA 1
ATOM 793 C C . GLU A 1 100 ? 11.038 5.812 -13.595 1.00 87.31 100 GLU A C 1
ATOM 795 O O . GLU A 1 100 ? 10.024 5.585 -12.936 1.00 87.31 100 GLU A O 1
ATOM 800 N N . ASP A 1 101 ? 10.993 6.543 -14.712 1.00 89.50 101 ASP A N 1
ATOM 801 C CA . ASP A 1 101 ? 9.751 7.122 -15.239 1.00 89.50 101 ASP A CA 1
ATOM 802 C C . ASP A 1 101 ? 8.722 6.054 -15.612 1.00 89.50 101 ASP A C 1
ATOM 804 O O . ASP A 1 101 ? 7.518 6.254 -15.440 1.00 89.50 101 ASP A O 1
ATOM 808 N N . THR A 1 102 ? 9.183 4.906 -16.107 1.00 91.06 102 THR A N 1
ATOM 809 C CA . THR A 1 102 ? 8.307 3.777 -16.430 1.00 91.06 102 THR A CA 1
ATOM 810 C C . THR A 1 102 ? 7.717 3.179 -15.156 1.00 91.06 102 THR A C 1
ATOM 812 O O . THR A 1 102 ? 6.505 2.977 -15.096 1.00 91.06 102 THR A O 1
ATOM 815 N N . ILE A 1 103 ? 8.534 2.998 -14.112 1.00 90.25 103 ILE A N 1
ATOM 816 C CA . ILE A 1 103 ? 8.073 2.519 -12.799 1.00 90.25 103 ILE A CA 1
ATOM 817 C C . ILE A 1 103 ? 7.050 3.504 -12.210 1.00 90.25 103 ILE A C 1
ATOM 819 O O . ILE A 1 103 ? 5.977 3.093 -11.779 1.00 90.25 103 ILE A O 1
ATOM 823 N N . ARG A 1 104 ? 7.305 4.818 -12.286 1.00 88.62 104 ARG A N 1
ATOM 824 C CA . ARG A 1 104 ? 6.356 5.850 -11.819 1.00 88.62 104 ARG A CA 1
ATOM 825 C C . ARG A 1 104 ? 5.035 5.844 -12.578 1.00 88.62 104 ARG A C 1
ATOM 827 O O . ARG A 1 104 ? 3.984 6.110 -11.996 1.00 88.62 104 ARG A O 1
ATOM 834 N N . ARG A 1 105 ? 5.055 5.550 -13.881 1.00 90.88 105 ARG A N 1
ATOM 835 C CA . ARG A 1 105 ? 3.821 5.368 -14.663 1.00 90.88 105 ARG A CA 1
ATOM 836 C C . ARG A 1 105 ? 3.053 4.133 -14.208 1.00 90.88 105 ARG A C 1
ATOM 838 O O . ARG A 1 105 ? 1.824 4.173 -14.207 1.00 90.88 105 ARG A O 1
ATOM 845 N N . TRP A 1 106 ? 3.747 3.059 -13.835 1.00 93.19 106 TRP A N 1
ATOM 846 C CA . TRP A 1 106 ? 3.099 1.859 -13.314 1.00 93.19 106 TRP A CA 1
ATOM 847 C C . TRP A 1 106 ? 2.416 2.115 -11.972 1.00 93.19 106 TRP A C 1
ATOM 849 O O . TRP A 1 106 ? 1.245 1.771 -11.831 1.00 93.19 106 TRP A O 1
ATOM 859 N N . GLU A 1 107 ? 3.090 2.816 -11.059 1.00 91.12 107 GLU A N 1
ATOM 860 C CA . GLU A 1 107 ? 2.530 3.205 -9.760 1.00 91.12 107 GLU A CA 1
ATOM 861 C C . GLU A 1 107 ? 1.255 4.024 -9.935 1.00 91.12 107 GLU A C 1
ATOM 863 O O . GLU A 1 107 ? 0.212 3.659 -9.400 1.00 91.12 107 GLU A O 1
ATOM 868 N N . ARG A 1 108 ? 1.311 5.089 -10.751 1.00 89.25 108 ARG A N 1
ATOM 869 C CA . ARG A 1 108 ? 0.141 5.937 -11.043 1.00 89.25 108 ARG A CA 1
ATOM 870 C C . ARG A 1 108 ? -1.016 5.130 -11.618 1.00 89.25 108 ARG A C 1
ATOM 872 O O . ARG A 1 108 ? -2.162 5.358 -11.259 1.00 89.25 108 ARG A O 1
ATOM 879 N N . ARG A 1 109 ? -0.727 4.160 -12.489 1.00 90.94 109 ARG A N 1
ATOM 880 C CA . ARG A 1 109 ? -1.763 3.321 -13.099 1.00 90.94 109 ARG A CA 1
ATOM 881 C C . ARG A 1 109 ? -2.434 2.380 -12.093 1.00 90.94 109 ARG A C 1
ATOM 883 O O . ARG A 1 109 ? -3.607 2.070 -12.275 1.00 90.94 109 ARG A O 1
ATOM 890 N N . ALA A 1 110 ? -1.720 1.944 -11.055 1.00 91.38 110 ALA A N 1
ATOM 891 C CA . ALA A 1 110 ? -2.258 1.094 -9.991 1.00 91.38 110 ALA A CA 1
ATOM 892 C C . ALA A 1 110 ? -2.966 1.874 -8.863 1.00 91.38 110 ALA A C 1
ATOM 894 O O . ALA A 1 110 ? -3.755 1.276 -8.130 1.00 91.38 110 ALA A O 1
ATOM 895 N N . MET A 1 111 ? -2.739 3.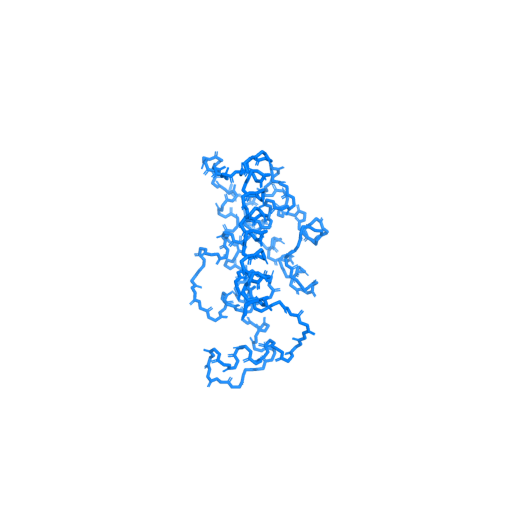189 -8.732 1.00 90.00 111 MET A N 1
ATOM 896 C CA . MET A 1 111 ? -3.377 4.016 -7.692 1.00 90.00 111 MET A CA 1
ATOM 897 C C . MET A 1 111 ? -4.903 4.036 -7.810 1.00 90.00 111 MET A C 1
ATOM 899 O O . MET A 1 111 ? -5.587 3.803 -6.819 1.00 90.00 111 MET A O 1
ATOM 903 N N . LEU A 1 112 ? -5.444 4.261 -9.010 1.00 89.12 112 LEU A N 1
ATOM 904 C CA . LEU A 1 112 ? -6.893 4.312 -9.227 1.00 89.12 112 LEU A CA 1
ATOM 905 C C . LEU A 1 112 ? -7.599 2.984 -8.856 1.00 89.12 112 LEU A C 1
ATOM 907 O O . LEU A 1 112 ? -8.579 3.016 -8.108 1.00 89.12 112 LEU A O 1
ATOM 911 N N . PRO A 1 113 ? -7.113 1.799 -9.286 1.00 90.69 113 PRO A N 1
ATOM 912 C CA . PRO A 1 113 ? -7.602 0.515 -8.778 1.00 90.69 113 PRO A CA 1
ATOM 913 C C . PRO A 1 113 ? -7.559 0.377 -7.249 1.00 90.69 113 PRO A C 1
ATOM 915 O O . PRO A 1 113 ? -8.513 -0.145 -6.667 1.00 90.69 113 PRO A O 1
ATOM 918 N N . LEU A 1 114 ? -6.494 0.857 -6.596 1.00 92.00 114 LEU A N 1
ATOM 919 C CA . LEU A 1 114 ? -6.373 0.833 -5.136 1.00 92.00 114 LEU A CA 1
ATOM 920 C C . LEU A 1 114 ? -7.398 1.760 -4.466 1.00 92.00 114 LEU A C 1
ATOM 922 O O . LEU A 1 114 ? -8.085 1.334 -3.539 1.00 92.00 114 LEU A O 1
ATOM 926 N N . ALA A 1 115 ? -7.556 2.992 -4.955 1.00 89.81 115 ALA A N 1
ATOM 927 C CA . ALA A 1 115 ? -8.554 3.938 -4.458 1.00 89.81 115 ALA A CA 1
ATOM 928 C C . ALA A 1 115 ? -9.971 3.353 -4.568 1.00 89.81 115 ALA A C 1
ATOM 930 O O . ALA A 1 115 ? -10.720 3.346 -3.593 1.00 89.81 115 ALA A O 1
ATOM 931 N N . ARG A 1 116 ? -10.299 2.728 -5.705 1.00 89.31 116 ARG A N 1
ATOM 932 C CA . ARG A 1 116 ? -11.555 1.981 -5.901 1.00 89.31 116 ARG A CA 1
ATOM 933 C C . ARG A 1 116 ? -11.737 0.836 -4.919 1.00 89.31 116 ARG A C 1
ATOM 935 O O . ARG A 1 116 ? -12.853 0.578 -4.472 1.00 89.31 116 ARG A O 1
ATOM 942 N N . ALA A 1 117 ? -10.679 0.079 -4.638 1.00 89.38 117 ALA A N 1
ATOM 943 C CA . ALA A 1 117 ? -10.734 -1.016 -3.673 1.00 89.38 117 ALA A CA 1
ATOM 944 C C . ALA A 1 117 ? -11.011 -0.491 -2.254 1.00 89.38 117 ALA A C 1
ATOM 946 O O . ALA A 1 117 ? -11.843 -1.054 -1.545 1.00 89.38 117 ALA A O 1
ATOM 947 N N . LEU A 1 118 ? -10.388 0.627 -1.877 1.00 89.12 118 LEU A N 1
ATOM 948 C CA . LEU A 1 118 ? -10.615 1.299 -0.597 1.00 89.12 118 LEU A CA 1
ATOM 949 C C . LEU A 1 118 ? -12.048 1.824 -0.482 1.00 89.12 118 LEU A C 1
ATOM 951 O O . LEU A 1 118 ? -12.764 1.460 0.444 1.00 89.12 118 LEU A O 1
ATOM 955 N N . VAL A 1 119 ? -12.524 2.585 -1.465 1.00 86.81 119 VAL A N 1
ATOM 956 C CA . VAL A 1 119 ? -13.903 3.099 -1.481 1.00 86.81 119 VAL A CA 1
ATOM 957 C C . VAL A 1 119 ? -14.922 1.956 -1.386 1.00 86.81 119 VAL A C 1
ATOM 959 O O . VAL A 1 119 ? -15.841 2.012 -0.569 1.00 86.81 119 VAL A O 1
ATOM 962 N N . ARG A 1 120 ? -14.721 0.863 -2.138 1.00 85.88 120 ARG A N 1
ATOM 963 C CA . ARG A 1 120 ? -15.582 -0.330 -2.055 1.00 85.88 120 ARG A CA 1
ATOM 964 C C . ARG A 1 120 ? -15.575 -0.972 -0.671 1.00 85.88 120 ARG A C 1
ATOM 966 O O . ARG A 1 120 ? -16.630 -1.379 -0.201 1.00 85.88 120 ARG A O 1
ATOM 973 N N . ARG A 1 121 ? -14.418 -1.053 -0.013 1.00 84.62 121 ARG A N 1
ATOM 974 C CA . ARG A 1 121 ? -14.299 -1.586 1.353 1.00 84.62 121 ARG A CA 1
ATOM 975 C C . ARG A 1 121 ? -14.917 -0.672 2.403 1.00 84.62 121 ARG A C 1
ATOM 977 O O . ARG A 1 121 ? -15.496 -1.175 3.353 1.00 84.62 121 ARG A O 1
ATOM 984 N N . ALA A 1 122 ? -14.816 0.644 2.236 1.00 81.62 122 ALA A N 1
ATOM 985 C CA . ALA A 1 122 ? -15.475 1.610 3.115 1.00 81.62 122 ALA A CA 1
ATOM 986 C C . ALA A 1 122 ? -17.009 1.547 2.991 1.00 81.62 122 ALA A C 1
ATOM 988 O O . ALA A 1 122 ? -17.718 1.748 3.971 1.00 81.62 122 ALA A O 1
ATOM 989 N N . ALA A 1 123 ? -17.519 1.234 1.795 1.00 77.69 123 ALA A N 1
ATOM 990 C CA . ALA A 1 123 ? -18.948 1.073 1.531 1.00 77.69 123 ALA A CA 1
ATOM 991 C C . ALA A 1 123 ? -19.531 -0.264 2.027 1.00 77.69 123 ALA A C 1
ATOM 993 O O . ALA A 1 123 ? -20.753 -0.412 2.086 1.00 77.69 123 ALA A O 1
ATOM 994 N N . GLN A 1 124 ? -18.692 -1.248 2.366 1.00 72.00 124 GLN A N 1
ATOM 995 C CA . GLN A 1 124 ? -19.164 -2.482 2.986 1.00 72.00 124 GLN A CA 1
ATOM 996 C C . GLN A 1 124 ? -19.573 -2.183 4.436 1.00 72.00 124 GLN A C 1
ATOM 998 O O . GLN A 1 124 ? -18.834 -1.498 5.149 1.00 72.00 124 GLN A O 1
ATOM 1003 N N . PRO A 1 125 ? -20.741 -2.671 4.902 1.00 56.25 125 PRO A N 1
ATOM 1004 C CA . PRO A 1 125 ? -21.109 -2.536 6.305 1.00 56.25 125 PRO A CA 1
ATOM 1005 C C . PRO A 1 125 ? -19.999 -3.143 7.175 1.00 56.25 125 PRO A C 1
ATOM 1007 O O . PRO A 1 125 ? -19.317 -4.062 6.712 1.00 56.25 125 PRO A O 1
ATOM 1010 N N . PRO A 1 126 ? -19.818 -2.687 8.429 1.00 54.88 126 PRO A N 1
ATOM 1011 C CA . PRO A 1 126 ? -18.850 -3.250 9.369 1.00 54.88 126 PRO A CA 1
ATOM 1012 C C . PRO A 1 126 ? -19.278 -4.658 9.827 1.00 54.88 126 PRO A C 1
ATOM 1014 O O . PRO A 1 126 ? -19.417 -4.941 11.011 1.00 54.88 126 PRO A O 1
ATOM 1017 N N . ALA A 1 127 ? -19.528 -5.566 8.890 1.00 44.34 127 ALA A N 1
ATOM 1018 C CA . ALA A 1 127 ? -19.645 -6.982 9.134 1.00 44.34 127 ALA A CA 1
ATOM 1019 C C . ALA A 1 127 ? -18.219 -7.541 9.155 1.00 44.34 127 ALA A C 1
ATOM 1021 O O . ALA A 1 127 ? -17.625 -7.832 8.123 1.00 44.34 127 ALA A O 1
ATOM 1022 N N . VAL A 1 128 ? -17.684 -7.680 10.368 1.00 44.47 128 VAL A N 1
ATOM 1023 C CA . VAL A 1 128 ? -16.555 -8.566 10.671 1.00 44.47 128 VAL A CA 1
ATOM 1024 C C . VAL A 1 128 ? -15.247 -8.191 9.956 1.00 44.47 128 VAL A C 1
ATOM 1026 O O . VAL A 1 128 ? -14.598 -9.025 9.337 1.00 44.47 128 VAL A O 1
ATOM 1029 N N . ILE A 1 129 ? -14.733 -6.980 10.198 1.00 45.75 129 ILE A N 1
ATOM 1030 C CA . ILE A 1 129 ? -13.290 -6.908 10.479 1.00 45.75 129 ILE A CA 1
ATOM 1031 C C . ILE A 1 129 ? -13.152 -7.394 11.923 1.00 45.75 129 ILE A C 1
ATOM 1033 O O . ILE A 1 129 ? -12.944 -6.615 12.849 1.00 45.75 129 ILE A O 1
ATOM 1037 N N . SER A 1 130 ? -13.295 -8.709 12.126 1.00 43.03 130 SER A N 1
ATOM 1038 C CA . SER A 1 130 ? -12.560 -9.358 13.203 1.00 43.03 130 SER A CA 1
ATOM 1039 C C . SER A 1 130 ? -11.108 -9.303 12.748 1.00 43.03 130 SER A C 1
ATOM 1041 O O . SER A 1 130 ? -10.529 -10.265 12.254 1.00 43.03 130 SER A O 1
ATOM 1043 N N . ALA A 1 131 ? -10.523 -8.108 12.853 1.00 45.25 131 ALA A N 1
ATOM 1044 C CA . ALA A 1 131 ? -9.133 -8.053 13.198 1.00 45.25 131 ALA A CA 1
ATOM 1045 C C . ALA A 1 131 ? -9.087 -8.903 14.460 1.00 45.25 131 ALA A C 1
ATOM 1047 O O . ALA A 1 131 ? -9.699 -8.557 15.473 1.00 45.25 131 ALA A O 1
ATOM 1048 N N . HIS A 1 132 ? -8.432 -10.052 14.375 1.00 45.69 132 HIS A N 1
ATOM 1049 C CA . HIS A 1 132 ? -7.780 -10.582 15.547 1.00 45.69 132 HIS A CA 1
ATOM 1050 C C . HIS A 1 132 ? -6.781 -9.486 15.931 1.00 45.69 132 HIS A C 1
ATOM 1052 O O . HIS A 1 132 ? -5.641 -9.450 15.469 1.00 45.69 132 HIS A O 1
ATOM 1058 N N . VAL A 1 133 ? -7.284 -8.468 16.635 1.00 48.81 133 VAL A N 1
ATOM 1059 C CA . VAL A 1 133 ? -6.480 -7.540 17.397 1.00 48.81 133 VAL A CA 1
ATOM 1060 C C . VAL A 1 133 ? -5.957 -8.459 18.473 1.00 48.81 133 VAL A C 1
ATOM 1062 O O . VAL A 1 133 ? -6.637 -8.650 19.476 1.00 48.81 133 VAL A O 1
ATOM 1065 N N . GLU A 1 134 ? -4.837 -9.123 18.167 1.00 49.59 134 GLU A N 1
ATOM 1066 C CA . GLU A 1 134 ? -4.065 -9.890 19.135 1.00 49.59 134 GLU A CA 1
ATOM 1067 C C . GLU A 1 134 ? -4.005 -8.968 20.347 1.00 49.59 134 GLU A C 1
ATOM 1069 O O . GLU A 1 134 ? -3.520 -7.825 20.249 1.00 49.59 134 GLU A O 1
ATOM 1074 N N . SER A 1 135 ? -4.685 -9.381 21.414 1.00 63.09 135 SER A N 1
ATOM 1075 C CA . SER A 1 135 ? -4.830 -8.536 22.584 1.00 63.09 135 SER A CA 1
ATOM 1076 C C . SER A 1 135 ? -3.428 -8.163 23.051 1.00 63.09 135 SER A C 1
ATOM 1078 O O . SER A 1 135 ? -2.447 -8.861 22.773 1.00 63.09 135 SER A O 1
ATOM 1080 N N . VAL A 1 136 ? -3.294 -7.025 23.731 1.00 68.12 136 VAL A N 1
ATOM 1081 C CA . VAL A 1 136 ? -1.983 -6.623 24.256 1.00 68.12 136 VAL A CA 1
ATOM 1082 C C . VAL A 1 136 ? -1.364 -7.770 25.066 1.00 68.12 136 VAL A C 1
ATOM 1084 O O . VAL A 1 136 ? -0.165 -8.005 24.946 1.00 68.12 136 VAL A O 1
ATOM 1087 N N . ASP A 1 137 ? -2.196 -8.543 25.762 1.00 69.06 137 ASP A N 1
ATOM 1088 C CA . ASP A 1 137 ? -1.806 -9.715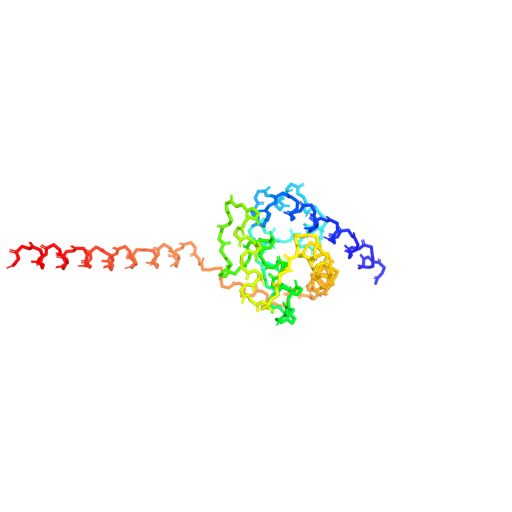 26.539 1.00 69.06 137 ASP A CA 1
ATOM 1089 C C . ASP A 1 137 ? -1.340 -10.891 25.663 1.00 69.06 137 ASP A C 1
ATOM 1091 O O . ASP A 1 137 ? -0.241 -11.397 25.880 1.00 69.06 137 ASP A O 1
ATOM 1095 N N . GLU A 1 138 ? -2.081 -11.263 24.613 1.00 66.94 138 GLU A N 1
ATOM 1096 C CA . GLU A 1 138 ? -1.675 -12.318 23.659 1.00 66.94 138 GLU A CA 1
ATOM 1097 C C . GLU A 1 138 ? -0.356 -11.967 22.953 1.00 66.94 138 GLU A C 1
ATOM 1099 O O . GLU A 1 138 ? 0.525 -12.811 22.760 1.00 66.94 138 GLU A O 1
ATOM 1104 N N . ARG A 1 139 ? -0.173 -10.688 22.612 1.00 76.19 139 ARG A N 1
ATOM 1105 C CA . ARG A 1 139 ? 1.055 -10.202 21.982 1.00 76.19 139 ARG A CA 1
ATOM 1106 C C . ARG A 1 139 ? 2.230 -10.185 22.960 1.00 76.19 139 ARG A C 1
ATOM 1108 O O . ARG A 1 139 ? 3.354 -10.490 22.555 1.00 76.19 139 ARG A O 1
ATOM 1115 N N . ILE A 1 140 ? 1.999 -9.829 24.226 1.00 80.81 140 ILE A N 1
ATOM 1116 C CA . ILE A 1 140 ? 3.008 -9.922 25.292 1.00 80.81 140 ILE A CA 1
ATOM 1117 C C . ILE A 1 140 ? 3.407 -11.384 25.502 1.00 80.81 140 ILE A C 1
ATOM 1119 O O . ILE A 1 140 ? 4.599 -11.686 25.549 1.00 80.81 140 ILE A O 1
ATOM 1123 N N . GLU A 1 141 ? 2.438 -12.293 25.575 1.00 86.69 141 GLU A N 1
ATOM 1124 C CA . GLU A 1 141 ? 2.676 -13.720 25.778 1.00 86.69 141 GLU A CA 1
ATOM 1125 C C . GLU A 1 141 ? 3.506 -14.314 24.637 1.00 86.69 141 GLU A C 1
ATOM 1127 O O . GLU A 1 141 ? 4.555 -14.917 24.877 1.00 86.69 141 GLU A O 1
ATOM 1132 N N . ARG A 1 142 ? 3.133 -14.021 23.389 1.00 84.31 142 ARG A N 1
ATOM 1133 C CA . ARG A 1 142 ? 3.882 -14.454 22.206 1.00 84.31 142 ARG A CA 1
ATOM 1134 C C . ARG A 1 142 ? 5.308 -13.906 22.169 1.00 84.31 142 ARG A C 1
ATOM 1136 O O . ARG A 1 142 ? 6.241 -14.638 21.827 1.00 84.31 142 ARG A O 1
ATOM 1143 N N . LEU A 1 143 ? 5.502 -12.630 22.508 1.00 88.44 143 LEU A N 1
ATOM 1144 C CA . LEU A 1 143 ? 6.839 -12.033 22.587 1.00 88.44 143 LEU A CA 1
ATOM 1145 C C . LEU A 1 143 ? 7.679 -12.690 23.687 1.00 88.44 143 LEU A C 1
ATOM 1147 O O . LEU A 1 143 ? 8.850 -12.983 23.450 1.00 88.44 143 LEU A O 1
ATOM 1151 N N . ASN A 1 144 ? 7.087 -12.995 24.842 1.00 89.56 144 ASN A N 1
ATOM 1152 C CA . ASN A 1 144 ? 7.768 -13.714 25.917 1.00 89.56 144 ASN A CA 1
ATOM 1153 C C . ASN A 1 144 ? 8.194 -15.121 25.478 1.00 89.56 144 ASN A C 1
ATOM 1155 O O . ASN A 1 144 ? 9.324 -15.523 25.757 1.00 89.56 144 ASN A O 1
ATOM 1159 N N . THR A 1 145 ? 7.356 -15.844 24.726 1.00 91.06 145 THR A N 1
ATOM 1160 C CA . THR A 1 145 ? 7.727 -17.157 24.173 1.00 91.06 145 THR A CA 1
ATOM 1161 C C . THR A 1 145 ? 8.918 -17.055 23.217 1.00 91.06 145 THR A C 1
ATOM 1163 O O . THR A 1 145 ? 9.844 -17.864 23.284 1.00 91.06 145 THR A O 1
ATOM 1166 N N . LEU A 1 146 ? 8.933 -16.043 22.342 1.00 91.06 146 LEU A N 1
ATOM 1167 C CA . 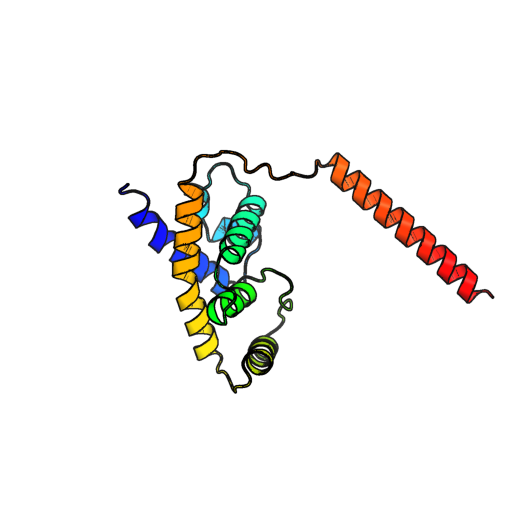LEU A 1 146 ? 10.045 -15.819 21.413 1.00 91.06 146 LEU A CA 1
ATOM 1168 C C . LEU A 1 146 ? 11.342 -15.451 22.145 1.00 91.06 146 LEU A C 1
ATOM 1170 O O . LEU A 1 146 ? 12.405 -15.946 21.776 1.00 91.06 146 LEU A O 1
ATOM 1174 N N . ILE A 1 147 ? 11.258 -14.635 23.200 1.00 91.88 147 ILE A N 1
ATOM 1175 C CA . ILE A 1 147 ? 12.408 -14.282 24.046 1.00 91.88 147 ILE A CA 1
ATOM 1176 C C . ILE A 1 147 ? 12.967 -15.527 24.742 1.00 91.88 147 ILE A C 1
ATOM 1178 O O . ILE A 1 147 ? 14.178 -15.737 24.727 1.00 91.88 147 ILE A O 1
ATOM 1182 N N . GLN A 1 148 ? 12.106 -16.379 25.306 1.00 91.88 148 GLN A N 1
ATOM 1183 C CA . GLN A 1 148 ? 12.536 -17.623 25.951 1.00 91.88 148 GLN A CA 1
ATOM 1184 C C . GLN A 1 148 ? 13.206 -18.579 24.963 1.00 91.88 148 GLN A C 1
ATOM 1186 O O . GLN A 1 148 ? 14.248 -19.154 25.273 1.00 91.88 148 GLN A O 1
ATOM 1191 N N . LYS A 1 149 ? 12.654 -18.706 23.752 1.00 92.81 149 LYS A N 1
ATOM 1192 C CA . LYS A 1 149 ? 13.247 -19.531 22.697 1.00 92.81 149 LYS A CA 1
ATOM 1193 C C . LYS A 1 149 ? 14.623 -19.010 22.272 1.00 92.81 149 LYS A C 1
ATOM 1195 O O . LYS A 1 149 ? 15.571 -19.786 22.222 1.00 92.81 149 LYS A O 1
ATOM 1200 N N . ALA A 1 150 ? 14.755 -17.703 22.044 1.00 87.94 150 ALA A N 1
ATOM 1201 C CA . ALA A 1 150 ? 16.036 -17.089 21.698 1.00 87.94 150 ALA A CA 1
ATOM 1202 C C . ALA A 1 150 ? 17.076 -17.226 22.827 1.00 87.94 150 ALA A C 1
ATOM 1204 O O . ALA A 1 150 ? 18.261 -17.415 22.560 1.00 87.94 150 ALA A O 1
ATOM 1205 N N . ALA A 1 151 ? 16.646 -17.164 24.093 1.00 90.69 151 ALA A N 1
ATOM 1206 C CA . ALA A 1 151 ? 17.520 -17.395 25.240 1.00 90.69 151 ALA A CA 1
ATOM 1207 C C . ALA A 1 151 ? 18.022 -18.849 25.299 1.00 90.69 151 ALA A C 1
ATOM 1209 O O . ALA A 1 151 ? 19.208 -19.066 25.545 1.00 90.69 151 ALA A O 1
ATOM 1210 N N . ALA A 1 152 ? 17.154 -19.826 25.019 1.00 90.06 152 ALA A N 1
ATOM 1211 C CA . ALA A 1 152 ? 17.529 -21.238 24.956 1.00 90.06 152 ALA A CA 1
ATOM 1212 C C . ALA A 1 152 ? 18.519 -21.522 23.813 1.00 90.06 152 ALA A C 1
ATOM 1214 O O . ALA A 1 152 ? 19.544 -22.163 24.039 1.00 90.06 152 ALA A O 1
ATOM 1215 N N . GLU A 1 153 ? 18.270 -20.976 22.618 1.00 90.12 153 GLU A N 1
ATOM 1216 C CA . GLU A 1 153 ? 19.185 -21.087 21.471 1.00 90.12 153 GLU A CA 1
ATOM 1217 C C . GLU A 1 153 ? 20.552 -20.445 21.776 1.00 90.12 153 GLU A C 1
ATOM 1219 O O . GLU A 1 153 ? 21.598 -20.995 21.434 1.00 90.12 153 GLU A O 1
ATOM 1224 N N . LEU A 1 154 ? 20.573 -19.309 22.483 1.00 89.88 154 LEU A N 1
ATOM 1225 C CA . LEU A 1 154 ? 21.815 -18.670 22.928 1.00 89.88 154 LEU A CA 1
ATOM 1226 C C . LEU A 1 154 ? 22.585 -19.505 23.957 1.00 89.88 154 LEU A C 1
ATOM 1228 O O . LEU A 1 154 ? 23.815 -19.526 23.915 1.00 89.88 154 LEU A O 1
ATOM 1232 N N . GLU A 1 155 ? 21.905 -20.164 24.897 1.00 88.06 155 GLU A N 1
ATOM 1233 C CA . GLU A 1 155 ? 22.569 -21.077 25.833 1.00 88.06 155 GLU A CA 1
ATOM 1234 C C . GLU A 1 155 ? 23.137 -22.306 25.128 1.00 88.06 155 GLU A C 1
ATOM 1236 O O . GLU A 1 155 ? 24.257 -22.719 25.430 1.00 88.06 155 GLU A O 1
ATOM 1241 N N . GLU A 1 156 ? 22.404 -22.867 24.170 1.00 86.62 156 GLU A N 1
ATOM 1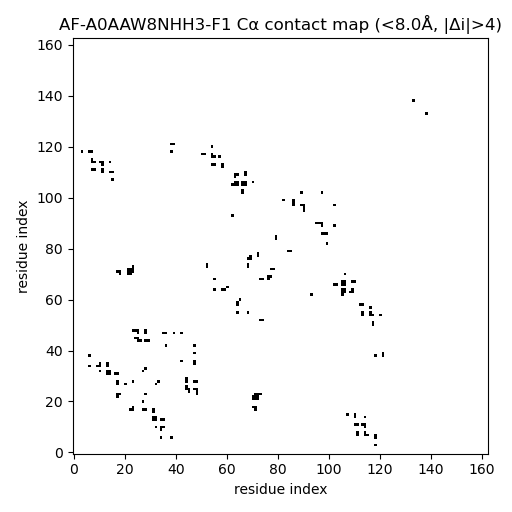242 C CA . GLU A 1 156 ? 22.860 -24.005 23.378 1.00 86.62 156 GLU A CA 1
ATOM 1243 C C . GLU A 1 156 ? 24.097 -23.641 22.547 1.00 86.62 156 GLU A C 1
ATOM 1245 O O . GLU A 1 156 ? 25.108 -24.341 22.610 1.00 86.62 156 GLU A O 1
ATOM 1250 N N . LEU A 1 157 ? 24.087 -22.484 21.878 1.00 86.31 157 LEU A N 1
ATOM 1251 C CA . LEU A 1 157 ? 25.250 -21.970 21.150 1.00 86.31 157 LEU A CA 1
ATOM 1252 C C . LEU A 1 157 ? 26.458 -21.721 22.064 1.00 86.31 157 LEU A C 1
ATOM 1254 O O . LEU A 1 157 ? 27.585 -22.030 21.680 1.00 86.31 157 LEU A O 1
ATOM 1258 N N . LYS A 1 158 ? 26.245 -21.210 23.285 1.00 86.00 158 LYS A N 1
ATOM 1259 C CA . LYS A 1 158 ? 27.324 -21.033 24.276 1.00 86.00 158 LYS A CA 1
ATOM 1260 C C . LYS A 1 158 ? 27.907 -22.361 24.751 1.00 86.00 158 LYS A C 1
ATOM 1262 O O . LYS A 1 158 ? 29.113 -22.443 24.963 1.00 86.00 158 LYS A O 1
ATOM 1267 N N . ARG A 1 159 ? 27.076 -23.394 24.921 1.00 84.12 159 ARG A N 1
ATOM 1268 C CA . ARG A 1 159 ? 27.546 -24.744 25.273 1.00 84.12 159 ARG A CA 1
ATOM 1269 C C . ARG A 1 159 ? 28.347 -25.356 24.131 1.00 84.12 159 ARG A C 1
ATOM 1271 O O . ARG A 1 159 ? 29.420 -25.894 24.372 1.00 84.12 159 ARG A O 1
ATOM 1278 N N . LEU A 1 160 ? 27.872 -25.205 22.896 1.00 81.69 160 LEU A N 1
ATOM 1279 C CA . LEU A 1 160 ? 28.571 -25.675 21.701 1.00 81.69 160 LEU A CA 1
ATOM 1280 C C . LEU A 1 160 ? 29.885 -24.926 21.443 1.00 81.69 160 LEU A C 1
ATOM 1282 O O . LEU A 1 160 ? 30.797 -25.512 20.880 1.00 81.69 160 LEU A O 1
ATOM 1286 N N . SER A 1 161 ? 30.017 -23.663 21.868 1.00 79.50 161 SER A N 1
ATOM 1287 C CA . SER A 1 161 ? 31.279 -22.917 21.748 1.00 79.50 161 SER A CA 1
ATOM 1288 C C . SER A 1 161 ? 32.298 -23.221 22.854 1.00 79.50 161 SER A C 1
ATOM 1290 O O . SER A 1 161 ? 33.420 -22.726 22.790 1.00 79.50 161 SER A O 1
ATOM 1292 N N . GLN A 1 162 ? 31.894 -23.932 23.912 1.00 73.12 162 GLN A N 1
ATOM 1293 C CA . GLN A 1 162 ? 32.748 -24.323 25.045 1.00 73.12 162 GLN A CA 1
ATOM 1294 C C . GLN A 1 162 ? 33.155 -25.806 25.008 1.00 73.12 162 GLN A C 1
ATOM 1296 O O . GLN A 1 162 ? 33.955 -26.226 25.847 1.00 73.12 162 GLN A O 1
ATOM 1301 N N . SER A 1 163 ? 32.616 -26.574 24.056 1.00 57.69 163 SER A N 1
ATOM 1302 C CA . SER A 1 163 ? 33.004 -27.952 23.732 1.00 57.69 163 SER A CA 1
ATOM 1303 C C . SER A 1 163 ? 33.961 -27.981 22.546 1.00 57.69 163 SER A C 1
ATOM 1305 O O . SER A 1 163 ? 34.802 -28.905 22.531 1.00 57.69 163 SER A O 1
#

Solvent-accessible surface area (backbone atoms only — not comparable to full-atom values): 9227 Å² total; per-residue (Å²): 119,74,71,56,73,63,42,33,69,48,36,32,52,26,54,51,51,34,42,73,69,70,18,72,42,43,76,50,43,67,74,47,28,67,60,53,41,69,56,41,75,90,51,50,50,59,50,48,52,49,51,53,49,55,33,55,67,75,46,70,96,42,72,30,44,51,36,34,31,50,44,33,64,42,79,96,45,82,83,81,9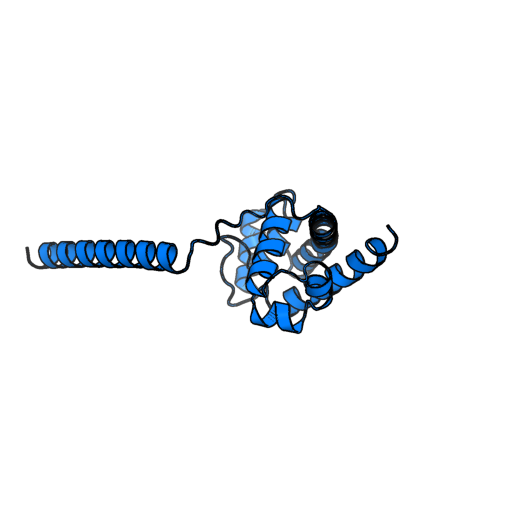1,54,77,64,62,55,40,52,52,51,25,69,74,67,77,43,94,60,51,71,69,56,50,53,51,27,26,60,65,32,37,56,61,38,22,49,40,45,53,55,57,51,71,44,72,92,74,73,82,71,63,82,68,67,44,74,64,57,48,48,52,54,51,50,52,52,50,53,50,53,52,51,53,51,51,50,52,54,53,63,75,74,107

Nearest PDB structures (foldseek):
  1yf6-assembly1_L  TM=3.247E-01  e=5.758E+00  Cereibacter sphaeroides
  3dtr-assembly1_L  TM=3.205E-01  e=7.421E+00  Cereibacter sphaeroides
  3dta-assembly1_L  TM=3.196E-01  e=7.807E+00  Cereibacter sphaeroides

Organism: Pseudarthrobacter oxydans (NCBI:txid1671)